Protein AF-B5AMM8-F1 (afdb_monomer_lite)

Organism: Chaenocephalus aceratus (NCBI:txid36190)

Sequence (84 aa):
GVHKTKYWEFVYEDSMDLIAKLPCIAAKIYRNLYREGSSIGAIDSNLDWSHNFSNMLGYNDSQFTELMRLYLTIHSDHEGGNVS

Radius of gyration: 15.97 Å; chains: 1; bounding box: 41×29×44 Å

Foldseek 3Di:
DDDPVCPVVVVVVVVVVCLQCVLVVVLQVLCVVPVVSDALDDDDPVDDPLVSSCSSVPHDDPVVSVVSVVVCVVVVDDD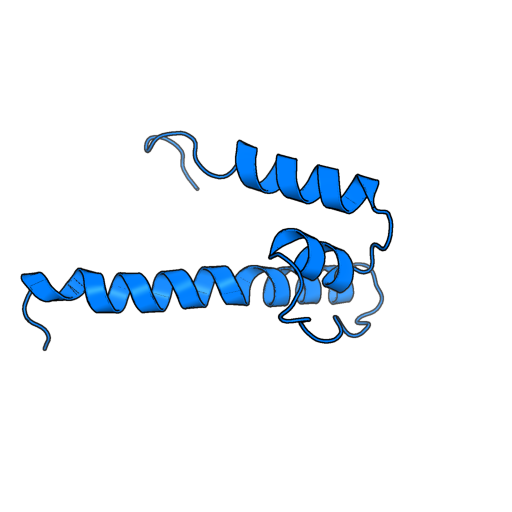DPDDD

Structure (mmCIF, N/CA/C/O backbone):
data_AF-B5AMM8-F1
#
_entry.id   AF-B5AMM8-F1
#
loop_
_atom_site.group_PDB
_atom_site.id
_atom_site.type_symbol
_atom_site.label_atom_id
_atom_site.label_alt_id
_atom_site.label_comp_id
_atom_site.label_asym_id
_atom_site.label_entity_id
_atom_site.label_seq_id
_atom_site.pdbx_PDB_ins_code
_atom_site.Cartn_x
_atom_site.Cartn_y
_atom_site.Cartn_z
_atom_site.occupancy
_atom_site.B_iso_or_equiv
_atom_site.auth_seq_id
_atom_site.auth_comp_id
_atom_site.auth_asym_id
_atom_site.auth_atom_id
_atom_site.pdbx_PDB_model_num
ATOM 1 N N . GLY A 1 1 ? 25.096 -14.750 -13.980 1.00 85.69 1 GLY A N 1
ATOM 2 C CA . GLY A 1 1 ? 25.000 -13.357 -14.455 1.00 85.69 1 GLY A CA 1
ATOM 3 C C . GLY A 1 1 ? 23.875 -13.272 -15.459 1.00 85.69 1 GLY A C 1
ATOM 4 O O . GLY A 1 1 ? 23.757 -14.179 -16.272 1.00 85.69 1 GLY A O 1
ATOM 5 N N . VAL A 1 2 ? 23.037 -12.243 -15.363 1.00 96.50 2 VAL A N 1
ATOM 6 C CA . VAL A 1 2 ? 21.888 -12.019 -16.257 1.00 96.50 2 VAL A CA 1
ATOM 7 C C . VAL A 1 2 ? 22.306 -11.048 -17.367 1.00 96.50 2 VAL A C 1
ATOM 9 O O . VAL A 1 2 ? 23.159 -10.190 -17.148 1.00 96.50 2 VAL A O 1
ATOM 12 N N . HIS A 1 3 ? 21.751 -11.180 -18.573 1.00 98.12 3 HIS A N 1
ATOM 13 C CA . HIS A 1 3 ? 22.007 -10.218 -19.647 1.00 98.12 3 HIS A CA 1
ATOM 14 C C . HIS A 1 3 ? 21.355 -8.865 -19.320 1.00 98.12 3 HIS A C 1
ATOM 16 O O . HIS A 1 3 ? 20.221 -8.835 -18.851 1.00 98.12 3 HIS A O 1
ATOM 22 N N . LYS A 1 4 ?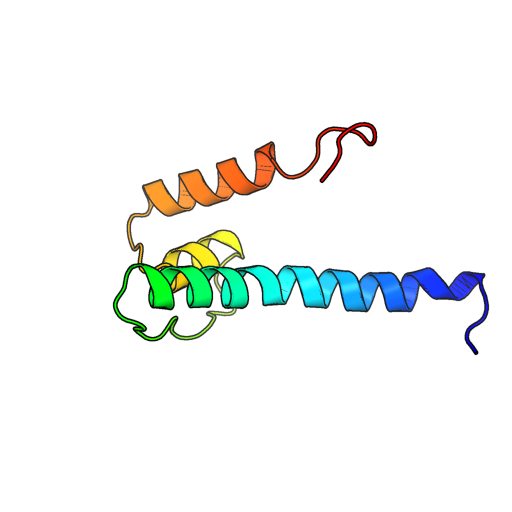 22.016 -7.736 -19.614 1.00 98.06 4 LYS A N 1
ATOM 23 C CA . LYS A 1 4 ? 21.526 -6.391 -19.236 1.00 98.06 4 LYS A CA 1
ATOM 24 C C . LYS A 1 4 ? 20.085 -6.112 -19.683 1.00 98.06 4 LYS A C 1
ATOM 26 O O . LYS A 1 4 ? 19.324 -5.494 -18.948 1.00 98.06 4 LYS A O 1
ATOM 31 N N . THR A 1 5 ? 19.681 -6.599 -20.857 1.00 98.50 5 THR A N 1
ATOM 32 C CA . THR A 1 5 ? 18.311 -6.410 -21.381 1.00 98.50 5 THR A CA 1
ATOM 33 C C . THR A 1 5 ? 17.231 -7.166 -20.599 1.00 98.50 5 THR A C 1
ATOM 35 O O . THR A 1 5 ? 16.050 -6.978 -20.873 1.00 98.50 5 THR A O 1
ATOM 38 N N . LYS A 1 6 ? 17.622 -8.021 -19.648 1.00 98.38 6 LYS A N 1
ATOM 39 C CA . LYS A 1 6 ? 16.746 -8.876 -18.840 1.00 98.38 6 LYS A CA 1
ATOM 40 C C . LYS A 1 6 ? 16.681 -8.463 -17.369 1.00 98.38 6 LYS A C 1
ATOM 42 O O . LYS A 1 6 ? 15.972 -9.087 -16.597 1.00 98.38 6 LYS A O 1
ATOM 47 N N . TYR A 1 7 ? 17.383 -7.402 -16.965 1.00 98.44 7 TYR A N 1
ATOM 48 C CA . TYR A 1 7 ? 17.369 -6.943 -15.569 1.00 98.44 7 TYR A CA 1
ATOM 49 C C . TYR A 1 7 ? 15.978 -6.535 -15.084 1.00 98.44 7 TYR A C 1
ATOM 51 O O . TYR A 1 7 ? 15.633 -6.812 -13.941 1.00 98.44 7 TYR A O 1
ATOM 59 N N . TRP A 1 8 ? 15.175 -5.920 -15.956 1.00 98.44 8 TRP A N 1
ATOM 60 C CA . TRP A 1 8 ? 13.837 -5.451 -15.601 1.00 98.44 8 TRP A CA 1
ATOM 61 C C . TRP A 1 8 ? 12.904 -6.586 -15.166 1.00 98.44 8 TRP A C 1
ATOM 63 O O . TRP A 1 8 ? 12.017 -6.329 -14.368 1.00 98.44 8 TRP A O 1
ATOM 73 N N . GLU A 1 9 ? 13.117 -7.820 -15.642 1.00 98.44 9 GLU A N 1
ATOM 74 C CA . GLU A 1 9 ? 12.287 -8.975 -15.274 1.00 98.44 9 GLU A CA 1
ATOM 75 C C . GLU A 1 9 ? 12.414 -9.251 -13.771 1.00 98.44 9 GLU A C 1
ATOM 77 O O . GLU A 1 9 ? 11.419 -9.331 -13.065 1.00 98.44 9 GLU A O 1
ATOM 82 N N . PHE A 1 10 ? 13.644 -9.278 -13.256 1.00 98.00 10 PHE A N 1
ATOM 83 C CA . PHE A 1 10 ? 13.902 -9.496 -11.830 1.00 98.00 10 PHE A CA 1
ATOM 84 C C . PHE A 1 10 ? 13.517 -8.288 -10.977 1.00 98.00 10 PHE A C 1
ATOM 86 O O . PHE A 1 10 ? 12.937 -8.450 -9.911 1.00 98.00 10 PHE A O 1
ATOM 93 N N . VAL A 1 11 ? 13.800 -7.073 -11.462 1.00 98.56 11 VAL A N 1
ATOM 94 C CA . VAL A 1 11 ? 13.407 -5.844 -10.755 1.00 98.56 11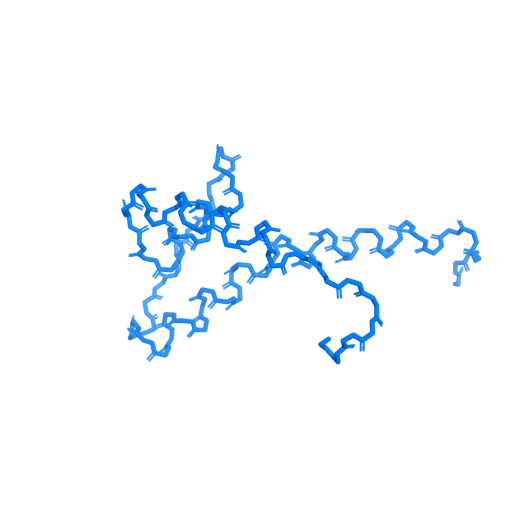 VAL A CA 1
ATOM 95 C C . VAL A 1 11 ? 11.888 -5.749 -10.638 1.00 98.56 11 VAL A C 1
ATOM 97 O O . VAL A 1 11 ? 11.392 -5.335 -9.595 1.00 98.56 11 VAL A O 1
ATOM 100 N N . TYR A 1 12 ? 11.148 -6.140 -11.676 1.00 98.56 12 TYR A N 1
ATOM 101 C CA . TYR A 1 12 ? 9.691 -6.181 -11.652 1.00 98.56 12 TYR A CA 1
ATOM 102 C C . TYR A 1 12 ? 9.179 -7.160 -10.590 1.00 98.56 12 TYR A C 1
ATOM 104 O O . TYR A 1 12 ? 8.400 -6.744 -9.735 1.00 98.56 12 TYR A O 1
ATOM 112 N N . GLU A 1 13 ? 9.654 -8.411 -10.599 1.00 98.75 13 GLU A N 1
ATOM 113 C CA . GLU A 1 13 ? 9.227 -9.423 -9.623 1.00 98.75 13 GLU A CA 1
ATOM 114 C C . GLU A 1 13 ? 9.524 -8.973 -8.187 1.00 98.75 13 GLU A C 1
ATOM 116 O O . GLU A 1 13 ? 8.620 -8.949 -7.354 1.00 98.75 13 GLU A O 1
ATOM 121 N N . ASP A 1 14 ? 10.745 -8.502 -7.912 1.00 98.75 14 ASP A N 1
ATOM 122 C CA . ASP A 1 14 ? 11.127 -8.020 -6.580 1.00 98.75 14 ASP A CA 1
ATOM 123 C C . ASP A 1 14 ? 10.313 -6.787 -6.150 1.00 98.75 14 ASP A C 1
ATOM 125 O O . ASP A 1 14 ? 9.938 -6.664 -4.980 1.00 98.75 14 ASP A O 1
ATOM 129 N N . SER A 1 15 ? 10.003 -5.874 -7.078 1.00 98.69 15 SER A N 1
ATOM 130 C CA . SER A 1 15 ? 9.195 -4.683 -6.776 1.00 98.69 15 SER A CA 1
ATOM 131 C C . SER A 1 15 ? 7.746 -5.053 -6.460 1.00 98.69 15 SER A C 1
ATOM 133 O O . SER A 1 15 ? 7.170 -4.526 -5.506 1.00 98.69 15 SER A O 1
ATOM 135 N N . MET A 1 16 ? 7.158 -5.980 -7.220 1.00 98.75 16 MET A N 1
ATOM 136 C CA . MET A 1 16 ? 5.801 -6.474 -6.973 1.00 98.75 16 MET A CA 1
ATOM 137 C C . MET A 1 16 ? 5.719 -7.225 -5.642 1.00 98.75 16 MET A C 1
ATOM 139 O O . MET A 1 16 ? 4.802 -6.987 -4.851 1.00 98.75 16 MET A O 1
ATOM 143 N N . ASP A 1 17 ? 6.717 -8.060 -5.351 1.00 98.81 17 ASP A N 1
ATOM 144 C CA . ASP A 1 17 ? 6.862 -8.749 -4.072 1.00 98.81 17 ASP A CA 1
ATOM 145 C C . ASP A 1 17 ? 6.970 -7.769 -2.899 1.00 98.81 17 ASP A C 1
ATOM 147 O O . ASP A 1 17 ? 6.347 -7.971 -1.851 1.00 98.81 17 ASP A O 1
ATOM 151 N N . LEU A 1 18 ? 7.761 -6.705 -3.059 1.00 98.69 18 LEU A N 1
ATOM 152 C CA . LEU A 1 18 ? 7.917 -5.662 -2.052 1.00 98.69 18 LEU A CA 1
ATOM 153 C C . LEU A 1 18 ? 6.585 -4.950 -1.788 1.00 98.69 18 LEU A C 1
ATOM 155 O O . LEU A 1 18 ? 6.157 -4.881 -0.634 1.00 98.69 18 LEU A O 1
ATOM 159 N N . ILE A 1 19 ? 5.903 -4.478 -2.836 1.00 98.69 19 ILE A N 1
ATOM 160 C CA . ILE A 1 19 ? 4.607 -3.792 -2.720 1.00 98.69 19 ILE A CA 1
ATOM 161 C C . ILE A 1 19 ? 3.572 -4.692 -2.031 1.00 98.69 19 ILE A C 1
ATOM 163 O O . ILE A 1 19 ? 2.845 -4.231 -1.148 1.00 98.69 19 ILE A O 1
ATOM 167 N N . ALA A 1 20 ? 3.535 -5.987 -2.352 1.00 98.56 20 ALA A N 1
ATOM 168 C CA . ALA A 1 20 ? 2.626 -6.936 -1.710 1.00 98.56 20 ALA A CA 1
ATOM 169 C C . ALA A 1 20 ? 2.921 -7.136 -0.209 1.00 98.56 20 ALA A C 1
ATOM 171 O O . ALA A 1 20 ? 1.997 -7.294 0.590 1.00 98.56 20 ALA A O 1
ATOM 172 N N . LYS A 1 21 ? 4.198 -7.114 0.199 1.00 98.56 21 LYS A N 1
ATOM 173 C CA . LYS A 1 21 ? 4.628 -7.363 1.590 1.00 98.56 21 LYS A CA 1
ATOM 174 C C . LYS A 1 21 ? 4.589 -6.113 2.480 1.00 98.56 21 LYS A C 1
ATOM 176 O O . LYS A 1 21 ? 4.483 -6.253 3.702 1.00 98.56 21 LYS A O 1
ATOM 181 N N . LEU A 1 22 ? 4.657 -4.908 1.903 1.00 98.69 22 LEU A N 1
ATOM 182 C CA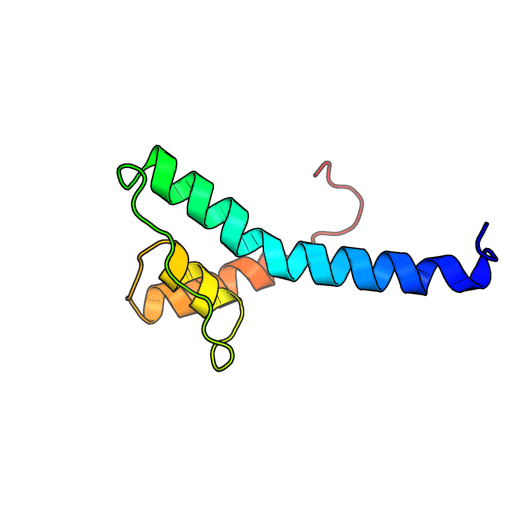 . LEU A 1 22 ? 4.709 -3.634 2.637 1.00 98.69 22 LEU A CA 1
ATOM 183 C C . LEU A 1 22 ? 3.585 -3.463 3.683 1.00 98.69 22 LEU A C 1
ATOM 185 O O . LEU A 1 22 ? 3.914 -3.161 4.836 1.00 98.69 22 LEU A O 1
ATOM 189 N N . PRO A 1 23 ? 2.294 -3.712 3.375 1.00 98.56 23 PRO A N 1
ATOM 190 C CA . PRO A 1 23 ? 1.213 -3.572 4.352 1.00 98.56 23 PRO A CA 1
ATOM 191 C C . PRO A 1 23 ? 1.367 -4.480 5.568 1.00 98.56 23 PRO A C 1
ATOM 193 O O . PRO A 1 23 ? 1.109 -4.052 6.690 1.00 98.56 23 PRO A O 1
ATOM 196 N N . CYS A 1 24 ? 1.822 -5.721 5.367 1.00 98.56 24 CYS A N 1
ATOM 197 C CA . CYS A 1 24 ? 2.026 -6.682 6.449 1.00 98.56 24 CYS A CA 1
ATOM 198 C C . CYS A 1 24 ? 3.104 -6.192 7.424 1.00 98.56 24 CYS A C 1
ATOM 200 O O . CYS A 1 24 ? 2.922 -6.255 8.642 1.00 98.56 24 CYS A O 1
ATOM 202 N N . ILE A 1 25 ? 4.219 -5.678 6.892 1.00 98.75 25 ILE A N 1
ATOM 203 C CA . ILE A 1 25 ? 5.323 -5.133 7.694 1.00 98.75 25 ILE A CA 1
ATOM 204 C C . ILE A 1 25 ? 4.849 -3.891 8.456 1.00 98.75 25 ILE A C 1
ATOM 206 O O . ILE A 1 25 ? 4.985 -3.833 9.681 1.00 98.75 25 ILE A O 1
ATOM 210 N N . ALA A 1 26 ? 4.238 -2.930 7.757 1.00 98.75 26 ALA A N 1
ATOM 211 C CA . ALA A 1 26 ? 3.753 -1.687 8.349 1.00 98.75 26 ALA A CA 1
ATOM 212 C C . ALA A 1 26 ? 2.685 -1.934 9.430 1.00 98.75 26 ALA A C 1
ATOM 214 O O . ALA A 1 26 ? 2.764 -1.372 10.524 1.00 98.75 26 ALA A O 1
ATOM 215 N N . ALA A 1 27 ? 1.729 -2.832 9.178 1.00 98.75 27 ALA A N 1
ATOM 216 C CA . ALA A 1 27 ? 0.699 -3.179 10.149 1.00 98.75 27 ALA A CA 1
ATOM 217 C C . ALA A 1 27 ? 1.272 -3.890 11.379 1.00 98.75 27 ALA A C 1
ATOM 219 O O . ALA A 1 27 ? 0.840 -3.616 12.500 1.00 98.75 27 ALA A O 1
ATOM 220 N N . LYS A 1 28 ? 2.277 -4.759 11.205 1.00 98.81 28 LYS A N 1
ATOM 221 C CA . LYS A 1 28 ? 2.949 -5.419 12.333 1.00 98.81 28 LYS A CA 1
ATOM 222 C C . LYS A 1 28 ? 3.670 -4.401 13.213 1.00 98.81 28 LYS A C 1
ATOM 224 O O . LYS A 1 28 ? 3.557 -4.481 14.433 1.00 98.81 28 LYS A O 1
ATOM 229 N N . ILE A 1 29 ? 4.353 -3.423 12.613 1.00 98.81 29 ILE A N 1
ATOM 230 C CA . ILE A 1 29 ? 4.968 -2.306 13.347 1.00 98.81 29 ILE A CA 1
ATOM 231 C C . ILE A 1 29 ? 3.895 -1.537 14.125 1.00 98.81 29 ILE A C 1
ATOM 233 O O . ILE A 1 29 ? 4.023 -1.370 15.338 1.00 98.81 29 ILE A O 1
ATOM 237 N N . TYR A 1 30 ? 2.810 -1.134 13.457 1.00 98.88 30 TYR A N 1
ATOM 238 C CA . TYR A 1 30 ? 1.722 -0.387 14.086 1.00 98.88 30 TYR A CA 1
ATOM 239 C C . TYR A 1 30 ? 1.108 -1.144 15.270 1.00 98.88 30 TYR A C 1
ATOM 241 O O . TYR A 1 30 ? 0.954 -0.585 16.355 1.00 98.88 30 TYR A O 1
ATOM 249 N N . ARG A 1 31 ? 0.797 -2.434 15.105 1.00 98.56 31 ARG A N 1
ATOM 250 C CA . ARG A 1 31 ? 0.190 -3.221 16.183 1.00 98.56 31 ARG A CA 1
ATOM 251 C C . ARG A 1 31 ? 1.141 -3.493 17.338 1.00 98.56 31 ARG A C 1
ATOM 253 O O . ARG A 1 31 ? 0.713 -3.438 18.488 1.00 98.56 31 ARG A O 1
ATOM 260 N N . ASN A 1 32 ? 2.419 -3.728 17.059 1.00 98.69 32 ASN A N 1
ATOM 261 C CA . ASN A 1 32 ? 3.430 -3.884 18.102 1.00 98.69 32 ASN A CA 1
ATOM 262 C C . ASN A 1 32 ? 3.555 -2.627 18.966 1.00 98.69 32 ASN A C 1
ATOM 264 O O . ASN A 1 32 ? 3.629 -2.737 20.185 1.00 98.69 32 ASN A O 1
ATOM 268 N N . LEU A 1 33 ? 3.558 -1.448 18.342 1.00 98.75 33 LEU A N 1
ATOM 269 C CA . LEU A 1 33 ? 3.758 -0.183 19.046 1.00 98.75 33 LEU A CA 1
ATOM 270 C C . LEU A 1 33 ? 2.484 0.345 19.716 1.00 98.75 33 LEU A C 1
ATOM 272 O O . LEU A 1 33 ? 2.566 0.935 20.789 1.00 98.75 33 LEU A O 1
ATOM 276 N N . TYR A 1 34 ? 1.316 0.149 19.097 1.00 98.50 34 TYR A N 1
ATOM 277 C CA . TYR A 1 34 ? 0.091 0.870 19.471 1.00 98.50 34 TYR A CA 1
ATOM 278 C C . TYR A 1 34 ? -1.121 -0.027 19.751 1.00 98.50 34 TYR A C 1
ATOM 280 O O . TYR A 1 34 ? -2.184 0.478 20.111 1.00 98.50 34 TYR A O 1
ATOM 288 N N . ARG A 1 35 ? -0.999 -1.349 19.570 1.00 97.75 35 ARG A N 1
ATOM 289 C CA . ARG A 1 35 ? -2.070 -2.340 19.807 1.00 97.75 35 ARG A CA 1
ATOM 290 C C . ARG A 1 35 ? -1.552 -3.570 20.560 1.00 97.75 35 ARG A C 1
ATOM 292 O O . ARG A 1 35 ? -1.962 -4.691 20.250 1.00 97.75 35 ARG A O 1
ATOM 299 N N . GLU A 1 36 ? -0.620 -3.351 21.491 1.00 98.06 36 GLU A N 1
ATOM 300 C CA . GLU A 1 36 ? -0.117 -4.356 22.446 1.00 98.06 36 GLU A CA 1
ATOM 301 C C . GLU A 1 36 ? 0.454 -5.627 21.785 1.00 98.06 36 GLU A C 1
ATOM 303 O O . GLU A 1 36 ? 0.422 -6.713 22.357 1.00 98.06 36 GLU A O 1
ATOM 308 N N . GLY A 1 37 ? 0.961 -5.521 20.552 1.00 97.00 37 GLY A N 1
ATOM 309 C CA . GLY A 1 37 ? 1.490 -6.677 19.820 1.00 97.00 37 GLY A CA 1
ATOM 310 C C . GLY A 1 37 ? 0.430 -7.673 19.353 1.00 97.00 37 GLY A C 1
ATOM 311 O O . GLY A 1 37 ? 0.764 -8.817 19.045 1.00 97.00 37 GLY A O 1
ATOM 312 N N . SER A 1 38 ? -0.839 -7.261 19.278 1.00 97.94 38 SER A N 1
ATOM 313 C CA . SER A 1 38 ? -1.908 -8.099 18.727 1.00 97.94 38 SER A CA 1
ATOM 314 C C . SER A 1 38 ? -1.622 -8.534 17.281 1.00 97.94 38 SER A C 1
ATOM 316 O O . SER A 1 38 ? -0.956 -7.841 16.509 1.00 97.94 38 SER A O 1
ATOM 318 N N . SER A 1 39 ? -2.137 -9.708 16.902 1.00 97.38 3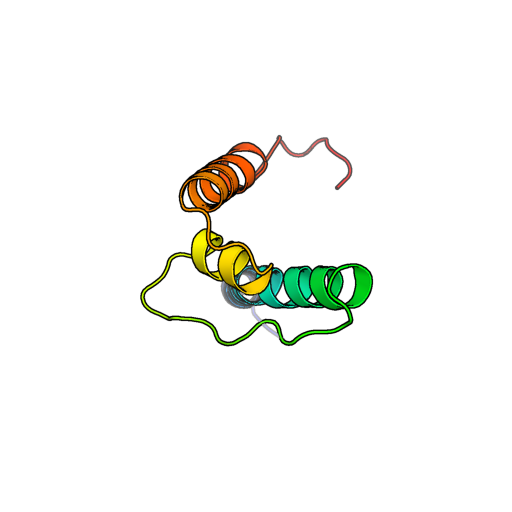9 SER A N 1
ATOM 319 C CA . SER A 1 39 ? -1.962 -10.262 15.552 1.00 97.38 39 SER A CA 1
ATOM 320 C C . SER A 1 39 ? -2.550 -9.344 14.474 1.00 97.38 39 SER A C 1
ATOM 322 O O . SER A 1 39 ? -3.614 -8.762 14.672 1.00 97.38 39 SER A O 1
ATOM 324 N N . ILE A 1 40 ? -1.890 -9.264 13.313 1.00 97.50 40 ILE A N 1
ATOM 325 C CA . ILE A 1 40 ? -2.390 -8.531 12.136 1.00 97.50 40 ILE A CA 1
ATOM 326 C C . ILE A 1 40 ? -3.469 -9.303 11.358 1.00 97.50 40 ILE A C 1
ATOM 328 O O . ILE A 1 40 ? -4.109 -8.727 10.491 1.00 97.50 40 ILE A O 1
ATOM 332 N N . GLY A 1 41 ? -3.709 -10.578 11.679 1.00 96.25 41 GLY A N 1
ATOM 333 C CA . GLY A 1 41 ? -4.667 -11.419 10.955 1.00 96.25 41 GLY A CA 1
ATOM 334 C C . GLY A 1 41 ? -4.102 -12.003 9.656 1.00 96.25 41 GLY A C 1
ATOM 335 O O . GLY A 1 41 ? -2.887 -12.128 9.501 1.00 96.25 41 GLY A O 1
ATOM 336 N N . ALA A 1 42 ? -4.998 -12.410 8.756 1.00 96.75 42 ALA A N 1
ATOM 337 C CA . ALA A 1 42 ? -4.672 -13.009 7.462 1.00 96.75 42 ALA A CA 1
ATOM 338 C C . ALA A 1 42 ? -5.115 -12.096 6.310 1.00 96.75 42 ALA A C 1
ATOM 340 O O . ALA A 1 42 ? -6.054 -11.317 6.463 1.00 96.75 42 ALA A O 1
ATOM 341 N N . ILE A 1 43 ? -4.447 -12.222 5.162 1.00 97.62 43 ILE A N 1
ATOM 342 C CA . ILE A 1 43 ? -4.847 -11.568 3.911 1.00 97.62 43 ILE A CA 1
ATOM 343 C C . ILE A 1 43 ? -6.081 -12.269 3.341 1.00 97.62 43 ILE A C 1
ATOM 345 O O . ILE A 1 43 ? -6.124 -13.499 3.286 1.00 97.62 43 ILE A O 1
ATOM 349 N N . ASP A 1 44 ? -7.043 -11.484 2.866 1.00 97.88 44 ASP A N 1
ATOM 350 C CA . ASP A 1 44 ? -8.150 -11.959 2.040 1.00 97.88 44 ASP A CA 1
ATOM 351 C C . ASP A 1 44 ? -7.849 -11.657 0.568 1.00 97.88 44 ASP A C 1
ATOM 353 O O . ASP A 1 44 ? -7.687 -10.499 0.174 1.00 97.88 44 ASP A O 1
ATOM 357 N N . SER A 1 45 ? -7.775 -12.704 -0.255 1.00 97.88 45 SER A N 1
ATOM 358 C CA . SER A 1 45 ? -7.474 -12.599 -1.686 1.00 97.88 45 SER A CA 1
ATOM 359 C C . SER A 1 45 ? -8.596 -11.967 -2.516 1.00 97.88 45 SER A C 1
ATOM 361 O O . SER A 1 45 ? -8.389 -11.703 -3.696 1.00 97.88 45 SER A O 1
ATOM 363 N N . ASN A 1 46 ? -9.780 -11.748 -1.935 1.00 98.38 46 ASN A N 1
ATOM 364 C CA . ASN A 1 46 ? -10.899 -11.071 -2.595 1.00 98.38 46 ASN A CA 1
ATOM 365 C C . ASN A 1 46 ? -10.928 -9.561 -2.322 1.00 98.38 46 ASN A C 1
ATOM 367 O O . ASN A 1 46 ? -11.747 -8.854 -2.910 1.00 98.38 46 ASN A O 1
ATOM 371 N N . LEU A 1 47 ? -10.079 -9.064 -1.418 1.00 98.12 47 LEU A N 1
ATOM 372 C CA . LEU A 1 47 ? -10.013 -7.650 -1.060 1.00 98.12 47 LEU A CA 1
ATOM 373 C C . LEU A 1 47 ? -8.856 -6.949 -1.773 1.00 98.12 47 LEU A C 1
ATOM 375 O O . LEU A 1 47 ? -7.803 -7.535 -2.028 1.00 98.12 47 LEU A O 1
ATOM 379 N N . ASP A 1 48 ? -9.030 -5.658 -2.046 1.00 98.62 48 ASP A N 1
ATOM 380 C CA . ASP A 1 48 ? -7.957 -4.806 -2.548 1.00 98.62 48 ASP A CA 1
ATOM 381 C C . ASP A 1 48 ? -6.877 -4.535 -1.485 1.00 98.62 48 ASP A C 1
ATOM 383 O O . ASP A 1 48 ? -7.043 -4.791 -0.286 1.00 98.62 48 ASP A O 1
ATOM 387 N N . TRP A 1 49 ? -5.751 -3.989 -1.948 1.00 98.69 49 TRP A N 1
ATOM 388 C CA . TRP A 1 49 ? -4.546 -3.759 -1.149 1.00 98.69 49 TRP A CA 1
ATOM 389 C C . TRP A 1 49 ? -4.803 -2.874 0.077 1.00 98.69 49 TRP A C 1
ATOM 391 O O . TRP A 1 49 ? -4.424 -3.228 1.196 1.00 98.69 49 TRP A O 1
ATOM 401 N N . SER A 1 50 ? -5.511 -1.758 -0.110 1.00 98.69 50 SER A N 1
ATOM 402 C CA . SER A 1 50 ? -5.789 -0.792 0.955 1.00 98.69 50 SER A CA 1
ATOM 403 C C . SER A 1 50 ? -6.766 -1.339 1.992 1.00 98.69 50 SER A C 1
ATOM 405 O O . SER A 1 50 ? -6.604 -1.072 3.180 1.00 98.69 50 SER A O 1
ATOM 407 N N . HIS A 1 51 ? -7.753 -2.138 1.578 1.00 98.75 51 HIS A N 1
ATOM 408 C CA . HIS A 1 51 ? -8.689 -2.769 2.511 1.00 98.75 51 HIS A CA 1
ATOM 409 C C . HIS A 1 51 ? -8.007 -3.850 3.357 1.00 98.75 51 HIS A C 1
ATOM 411 O O . HIS A 1 51 ? -8.147 -3.845 4.582 1.00 98.75 51 HIS A O 1
ATOM 417 N N . ASN A 1 52 ? -7.187 -4.712 2.745 1.00 98.69 52 ASN A N 1
ATOM 418 C CA . ASN A 1 52 ? -6.336 -5.634 3.502 1.00 98.69 52 ASN A CA 1
ATOM 419 C C . ASN A 1 52 ? -5.445 -4.874 4.498 1.00 98.69 52 ASN A C 1
ATOM 421 O O . ASN A 1 52 ? -5.335 -5.275 5.658 1.00 98.69 52 ASN A O 1
ATOM 425 N N . PHE A 1 53 ? -4.858 -3.745 4.089 1.00 98.81 53 PHE A N 1
ATOM 426 C CA . PHE A 1 53 ? -4.035 -2.934 4.982 1.00 98.81 53 PHE A CA 1
ATOM 427 C C . PHE A 1 53 ? -4.824 -2.357 6.169 1.00 98.81 53 PHE A C 1
ATOM 429 O O . PHE A 1 53 ? -4.397 -2.520 7.313 1.00 98.81 53 PHE A O 1
ATOM 436 N N . SER A 1 54 ? -5.995 -1.757 5.937 1.00 98.69 54 SER A N 1
ATOM 437 C CA . SER A 1 54 ? -6.872 -1.240 7.000 1.00 98.69 54 SER A CA 1
ATOM 438 C C . SER A 1 54 ? -7.288 -2.324 8.001 1.00 98.69 54 SER A C 1
ATOM 440 O O . SER A 1 54 ? -7.169 -2.117 9.214 1.00 98.69 54 SER A O 1
ATOM 442 N N . ASN A 1 55 ? -7.669 -3.510 7.512 1.00 98.38 55 ASN A N 1
ATOM 443 C CA . ASN A 1 55 ? -8.003 -4.660 8.358 1.00 98.38 55 ASN A CA 1
ATOM 444 C C . ASN A 1 55 ? -6.802 -5.079 9.220 1.00 98.38 55 ASN A C 1
ATOM 446 O O . ASN A 1 55 ? -6.918 -5.253 10.440 1.00 98.38 55 ASN A O 1
ATOM 450 N N . MET A 1 56 ? -5.615 -5.169 8.613 1.00 98.69 56 MET A N 1
ATOM 451 C CA . MET A 1 56 ? -4.387 -5.510 9.330 1.00 98.69 56 MET A CA 1
ATOM 452 C C . MET A 1 56 ? -3.987 -4.448 10.356 1.00 98.69 56 MET A C 1
ATOM 454 O O . MET A 1 56 ? -3.458 -4.802 11.407 1.00 98.69 56 MET A O 1
ATOM 458 N N . LEU A 1 57 ? -4.291 -3.168 10.135 1.00 98.69 57 LEU A N 1
ATOM 459 C CA . LEU A 1 57 ? -4.125 -2.106 11.137 1.00 98.69 57 LEU A CA 1
ATOM 460 C C . LEU A 1 57 ? -5.162 -2.185 12.276 1.00 98.69 57 LEU A C 1
ATOM 462 O O . LEU A 1 57 ? -4.945 -1.617 13.348 1.00 98.69 57 LEU A O 1
ATOM 466 N N . GLY A 1 58 ? -6.256 -2.925 12.071 1.00 98.19 58 GLY A N 1
ATOM 467 C CA . GLY A 1 58 ? -7.338 -3.118 13.039 1.00 98.19 58 GLY A CA 1
ATOM 468 C C . GLY A 1 58 ? -8.472 -2.105 12.921 1.00 98.19 58 GLY A C 1
ATOM 469 O O . GLY A 1 58 ? -9.165 -1.865 13.908 1.00 98.19 58 GLY A O 1
ATOM 470 N N . TYR A 1 59 ? -8.646 -1.501 11.745 1.00 98.12 59 TYR A N 1
ATOM 471 C CA . TYR A 1 59 ? -9.739 -0.580 11.456 1.00 98.12 59 TYR A CA 1
ATOM 472 C C . TYR A 1 59 ? -10.798 -1.270 10.600 1.00 98.12 59 TYR A C 1
ATOM 474 O O . TYR A 1 59 ? -10.479 -1.820 9.553 1.00 98.12 59 TYR A O 1
ATOM 482 N N . ASN A 1 60 ? -12.059 -1.167 11.028 1.00 95.00 60 ASN A N 1
ATOM 483 C CA . ASN A 1 60 ? -13.210 -1.770 10.342 1.00 95.00 60 ASN A CA 1
ATOM 484 C C . ASN A 1 60 ? -14.188 -0.716 9.790 1.00 95.00 60 ASN A C 1
ATOM 486 O O . ASN A 1 60 ? -15.261 -1.060 9.300 1.00 95.00 60 ASN A O 1
ATOM 490 N N . ASP A 1 61 ? -13.859 0.572 9.909 1.00 98.31 61 ASP A N 1
ATOM 491 C CA . ASP A 1 61 ? -14.681 1.641 9.349 1.00 98.31 61 ASP A CA 1
ATOM 492 C C . ASP A 1 61 ? -14.481 1.714 7.826 1.00 98.31 61 ASP A C 1
ATOM 494 O O . ASP A 1 61 ? -13.369 1.916 7.327 1.00 98.31 61 ASP A O 1
ATOM 498 N N . SER A 1 62 ? -15.580 1.574 7.083 1.00 98.25 62 SER A N 1
ATOM 499 C CA . SER A 1 62 ? -15.595 1.701 5.623 1.00 98.25 62 SER A CA 1
ATOM 500 C C . SER A 1 62 ? -15.028 3.038 5.130 1.00 98.25 62 SER A C 1
ATOM 502 O O . SER A 1 62 ? -14.290 3.054 4.147 1.00 98.25 62 SER A O 1
ATOM 504 N N . GLN A 1 63 ? -15.291 4.146 5.832 1.00 98.69 63 GLN A N 1
ATOM 505 C CA . GLN A 1 63 ? -14.797 5.470 5.446 1.00 98.69 63 GLN A CA 1
ATOM 506 C C . GLN A 1 63 ? -13.293 5.605 5.689 1.00 98.69 63 GLN A C 1
ATOM 508 O O . GLN A 1 63 ? -12.604 6.267 4.918 1.00 98.69 63 GLN A O 1
ATOM 513 N N . PHE A 1 64 ? -12.751 4.929 6.707 1.00 98.75 64 PHE A N 1
ATOM 514 C CA . PHE A 1 64 ? -11.301 4.864 6.899 1.00 98.75 64 PHE A CA 1
ATOM 515 C C . PHE A 1 64 ? -10.621 4.086 5.766 1.00 98.75 64 PHE A C 1
ATOM 517 O O . PHE A 1 64 ? -9.537 4.453 5.320 1.00 98.75 64 PHE A O 1
ATOM 524 N N . THR A 1 65 ? -11.270 3.042 5.251 1.00 98.81 65 THR A N 1
ATOM 525 C CA . THR A 1 65 ? -10.759 2.302 4.090 1.00 98.81 65 THR A CA 1
ATOM 526 C C . THR A 1 65 ? -10.788 3.150 2.816 1.00 98.81 65 THR A C 1
ATOM 528 O O . THR A 1 65 ? -9.804 3.158 2.080 1.00 98.81 65 THR A O 1
ATOM 531 N N . GLU A 1 66 ? -11.853 3.925 2.588 1.00 98.81 66 GLU A N 1
ATOM 532 C CA . GLU A 1 66 ? -11.911 4.901 1.487 1.00 98.81 66 GLU A CA 1
ATOM 533 C C . GLU A 1 66 ? -10.825 5.975 1.613 1.00 98.81 66 GLU A C 1
ATOM 535 O O . GLU A 1 66 ? -10.123 6.274 0.643 1.00 98.81 66 GLU A O 1
ATOM 540 N N . LEU A 1 67 ? -10.614 6.498 2.824 1.00 98.81 67 LEU A N 1
ATOM 541 C CA . LEU A 1 67 ? -9.515 7.415 3.112 1.00 98.81 67 LEU A CA 1
ATOM 542 C C . LEU A 1 67 ? -8.162 6.778 2.784 1.00 98.81 67 LEU A C 1
ATOM 544 O O . LEU A 1 67 ? -7.333 7.423 2.151 1.00 98.81 67 LEU A O 1
ATOM 548 N N . MET A 1 68 ? -7.934 5.526 3.183 1.00 98.81 68 MET A N 1
ATOM 549 C CA . MET A 1 68 ? -6.680 4.818 2.929 1.00 98.81 68 MET A CA 1
ATOM 550 C C . MET A 1 68 ? -6.440 4.635 1.424 1.00 98.81 68 MET A C 1
ATOM 552 O O . MET A 1 68 ? -5.345 4.908 0.939 1.00 98.81 68 MET A O 1
ATOM 556 N N . ARG A 1 69 ? -7.473 4.260 0.657 1.00 98.81 69 ARG A N 1
ATOM 557 C CA . ARG A 1 69 ? -7.411 4.175 -0.815 1.00 98.81 69 ARG A CA 1
ATOM 558 C C . ARG A 1 69 ? -7.002 5.506 -1.444 1.00 98.81 69 ARG A C 1
ATOM 560 O O . ARG A 1 69 ? -6.075 5.534 -2.254 1.00 98.81 69 ARG A O 1
ATOM 567 N N . LEU A 1 70 ? -7.639 6.606 -1.040 1.00 98.81 70 LEU A N 1
ATOM 568 C CA . LEU A 1 70 ? -7.299 7.938 -1.540 1.00 98.81 70 LEU A CA 1
ATOM 569 C C . LEU A 1 70 ? -5.882 8.355 -1.124 1.00 98.81 70 LEU A C 1
ATOM 571 O O . LEU A 1 70 ? -5.096 8.768 -1.972 1.00 98.81 70 LEU A O 1
ATOM 575 N N . TYR A 1 71 ? -5.546 8.214 0.160 1.00 98.88 71 TYR A N 1
ATOM 576 C CA . TYR A 1 71 ? -4.263 8.623 0.731 1.00 98.88 71 TYR A CA 1
ATOM 577 C C . TYR A 1 71 ? -3.088 7.956 0.015 1.00 98.88 71 TYR A C 1
ATOM 579 O O . TYR A 1 71 ? -2.163 8.643 -0.412 1.00 98.88 71 TYR A O 1
ATOM 587 N N . LEU A 1 72 ? -3.146 6.634 -0.154 1.00 98.69 72 LEU A N 1
ATOM 588 C CA . LEU A 1 72 ? -2.092 5.861 -0.810 1.00 98.69 72 LEU A CA 1
ATOM 589 C C . LEU A 1 72 ? -1.950 6.217 -2.291 1.00 98.69 72 LEU A C 1
ATOM 591 O O . LEU A 1 72 ? -0.852 6.168 -2.833 1.00 98.69 72 LEU A O 1
ATOM 595 N N . THR A 1 73 ? -3.051 6.607 -2.934 1.00 98.81 73 THR A N 1
ATOM 596 C CA . THR A 1 73 ? -3.040 7.008 -4.342 1.00 98.81 73 THR A CA 1
ATOM 597 C C . THR A 1 73 ? -2.386 8.375 -4.522 1.00 98.81 73 THR A C 1
ATOM 599 O O . THR A 1 73 ? -1.481 8.520 -5.340 1.00 98.81 73 THR A O 1
ATOM 602 N N . ILE A 1 74 ? -2.807 9.386 -3.757 1.00 98.56 74 ILE A N 1
ATOM 603 C CA . ILE A 1 74 ? -2.344 10.769 -3.966 1.00 98.56 74 ILE A CA 1
ATOM 604 C C . ILE A 1 74 ? -0.906 11.012 -3.485 1.00 98.56 74 ILE A C 1
ATOM 606 O O . ILE A 1 74 ? -0.293 11.981 -3.914 1.00 98.56 74 ILE A O 1
ATOM 610 N N . HIS A 1 75 ? -0.368 10.144 -2.622 1.00 98.56 75 HIS A N 1
ATOM 611 C CA . HIS A 1 75 ? 1.026 10.200 -2.159 1.00 98.56 75 HIS A CA 1
ATOM 612 C C . HIS A 1 75 ? 1.931 9.182 -2.870 1.00 98.56 75 HIS A C 1
ATOM 614 O O . HIS A 1 75 ? 3.024 8.903 -2.387 1.00 98.56 75 HIS A O 1
ATOM 620 N N . SER A 1 76 ? 1.469 8.583 -3.973 1.00 98.06 76 SER A N 1
ATOM 621 C CA . SER A 1 76 ? 2.212 7.520 -4.661 1.00 98.06 76 SER A CA 1
ATOM 622 C C . SER A 1 76 ? 3.478 8.012 -5.363 1.00 98.06 76 SER A C 1
ATOM 624 O O . SER A 1 76 ? 4.449 7.264 -5.430 1.00 98.06 76 SER A O 1
ATOM 626 N N . ASP A 1 77 ? 3.478 9.246 -5.867 1.00 98.38 77 ASP A N 1
ATOM 627 C CA . ASP A 1 77 ? 4.620 9.835 -6.559 1.00 98.38 77 ASP A CA 1
ATOM 628 C C . ASP A 1 77 ? 4.576 11.368 -6.500 1.00 98.38 77 ASP A C 1
ATOM 630 O O . ASP A 1 77 ? 3.500 11.971 -6.441 1.00 98.38 77 ASP A O 1
ATOM 634 N N . HIS A 1 78 ? 5.749 12.003 -6.516 1.00 98.19 78 HIS A N 1
ATOM 635 C CA . HIS A 1 78 ? 5.881 13.459 -6.602 1.00 98.19 78 HIS A CA 1
ATOM 636 C C . HIS A 1 78 ? 7.210 13.847 -7.271 1.00 98.19 78 HIS A C 1
ATOM 638 O O . HIS A 1 78 ? 8.114 14.418 -6.644 1.00 98.19 78 HIS A O 1
ATOM 644 N N . GLU A 1 79 ? 7.312 13.537 -8.565 1.00 98.12 79 GLU A N 1
ATOM 645 C CA . GLU A 1 79 ? 8.512 13.753 -9.383 1.00 98.12 79 GLU A CA 1
ATOM 646 C C . GLU A 1 79 ? 9.768 13.053 -8.813 1.00 98.12 79 GLU A C 1
ATOM 648 O O . GLU A 1 79 ? 9.704 12.262 -7.877 1.00 98.12 79 GLU A O 1
ATOM 653 N N . GLY A 1 80 ? 10.944 13.331 -9.389 1.00 97.81 80 GLY A N 1
ATOM 654 C CA . GLY A 1 80 ? 12.211 12.678 -9.021 1.00 97.81 80 GLY A CA 1
ATOM 655 C C . GLY A 1 80 ? 13.191 13.534 -8.211 1.00 97.81 80 GLY A C 1
ATOM 656 O O . GLY A 1 80 ? 14.343 13.142 -8.061 1.00 97.81 80 GLY A O 1
ATOM 657 N N . GLY A 1 81 ? 12.788 14.731 -7.767 1.00 98.00 81 GLY A N 1
ATOM 658 C CA . GLY A 1 81 ? 13.674 15.681 -7.070 1.00 98.00 81 GLY A CA 1
ATOM 659 C C . GLY A 1 81 ? 13.601 15.636 -5.541 1.00 98.00 81 GLY A C 1
ATOM 660 O O . GLY A 1 81 ? 14.352 16.347 -4.872 1.00 98.00 81 GLY A O 1
ATOM 661 N N . ASN A 1 82 ? 12.672 14.857 -4.988 1.00 96.56 82 ASN A N 1
ATOM 662 C CA . ASN A 1 82 ? 12.505 14.687 -3.547 1.00 96.56 82 ASN A CA 1
ATOM 663 C C . ASN A 1 82 ? 13.562 13.708 -2.970 1.00 96.56 82 ASN A C 1
ATOM 665 O O . ASN A 1 82 ? 14.328 13.099 -3.710 1.00 96.56 82 ASN A O 1
ATOM 669 N N . VAL A 1 83 ? 13.663 13.627 -1.637 1.00 96.94 83 VAL A N 1
ATOM 670 C CA . VAL A 1 83 ? 14.752 12.911 -0.929 1.00 96.94 83 VAL A CA 1
ATOM 671 C C . VAL A 1 83 ? 14.410 11.455 -0.584 1.00 96.94 83 VAL A C 1
ATOM 673 O O . VAL A 1 83 ? 15.328 10.678 -0.330 1.00 96.94 83 VAL A O 1
ATOM 676 N N . SER A 1 84 ? 13.119 11.118 -0.492 1.00 77.62 84 SER A N 1
ATOM 677 C CA . SER A 1 84 ? 12.630 9.813 -0.015 1.00 77.62 84 SER A CA 1
ATOM 678 C C . SER A 1 84 ? 13.049 8.660 -0.914 1.00 77.62 84 SER A C 1
ATOM 680 O O . SER A 1 84 ? 13.405 7.606 -0.343 1.00 77.62 84 SER A O 1
#

pLDDT: mean 97.9, std 2.7, range [77.62, 98.88]

InterPro domains:
  IPR002020 Citrate synthase [PF00285] (4-84)
  IPR002020 Citrate synthase [PR00143] (18-31)
  IPR002020 Citrate synthase [PR00143] (67-82)
  IPR002020 Citrate synthase [PTHR11739] (1-84)
  IPR016142 Citrate synthase-like, large alpha subdomain [G3DSA:1.10.580.10] (1-84)
  IPR036969 Citrate synthase superfami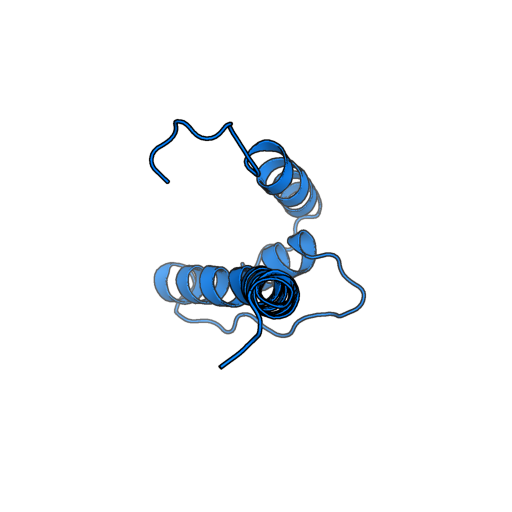ly [SSF48256] (2-84)

Secondary structure (DSSP, 8-state):
---GGGHHHHHHHHHHHHHHHHHHHHHHHHHHHHSTT-------TTS-HHHHHHHHHT---HHHHHHHHHHHHHTS---S-S--